Protein AF-A0A535XEZ1-F1 (afdb_monomer)

Radius of gyration: 14.51 Å; Cα contacts (8 Å, |Δi|>4): 220; chains: 1; bounding box: 34×30×35 Å

Sequence (123 aa):
MPRLNGAIRALEQDQPAFVTFSPTEIGNAQAVGDAGYEAIVFEMEHNPYDIRALRDCLQYLLNRRQIVQQASLAPAVTPFVRIPPNGGELNQWIAKQVLDSGVYGVVWPHVSTVEDARNAVAA

Mean predicted aligned error: 2.68 Å

Nearest PDB structures (foldseek):
  2vws-assembly1_A  TM=8.512E-01  e=3.214E-05  Escherichia coli K-12
  2v5j-assembl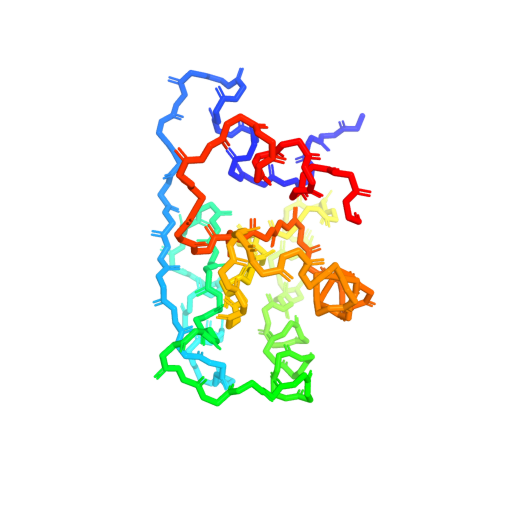y1_B  TM=8.791E-01  e=1.451E-04  Escherichia coli C
  4b5w-assembly1_C  TM=8.688E-01  e=2.014E-04  Escherichia coli ATCC 8739
  1dxe-assembly1_B  TM=8.250E-01  e=1.117E-04  Escherichia coli
  7v8t-assembly1_E  TM=8.322E-01  e=1.273E-04  Pseudomonas aeruginosa

Structure (mmCIF, N/CA/C/O backbone):
data_AF-A0A535XEZ1-F1
#
_entry.id   AF-A0A535XEZ1-F1
#
loop_
_atom_site.group_PDB
_atom_site.id
_atom_site.type_symbol
_atom_site.label_atom_id
_atom_site.label_alt_id
_atom_site.label_comp_id
_atom_site.label_asym_id
_atom_site.label_entity_id
_atom_site.label_seq_id
_atom_site.pdbx_PDB_ins_code
_atom_site.Cartn_x
_atom_site.Cartn_y
_atom_site.Cartn_z
_atom_site.occupancy
_atom_site.B_iso_or_equiv
_atom_site.auth_seq_id
_atom_site.auth_comp_id
_atom_site.auth_asym_id
_atom_site.auth_atom_id
_atom_site.pdbx_PDB_model_num
ATOM 1 N N . MET A 1 1 ? -13.501 16.927 8.757 1.00 60.28 1 MET A N 1
ATOM 2 C CA . MET A 1 1 ? -13.553 15.455 8.913 1.00 60.28 1 MET A CA 1
ATOM 3 C C . MET A 1 1 ? -12.166 14.978 9.320 1.00 60.28 1 MET A C 1
ATOM 5 O O . MET A 1 1 ? -11.211 15.570 8.826 1.00 60.28 1 MET A O 1
ATOM 9 N N . PRO A 1 2 ? -12.027 13.994 10.223 1.00 78.00 2 PRO A N 1
ATOM 10 C CA . PRO A 1 2 ? -10.717 13.455 10.590 1.00 78.00 2 PRO A CA 1
ATOM 11 C C . PRO A 1 2 ? -10.003 12.853 9.367 1.00 78.00 2 PRO A C 1
ATOM 13 O O . PRO A 1 2 ? -10.655 12.324 8.464 1.00 78.00 2 PRO A O 1
ATOM 16 N N . ARG A 1 3 ? -8.666 12.950 9.331 1.00 92.69 3 ARG A N 1
ATOM 17 C CA . ARG A 1 3 ? -7.823 12.329 8.297 1.00 92.69 3 ARG A CA 1
ATOM 18 C C . ARG A 1 3 ? -8.054 10.813 8.306 1.00 92.69 3 ARG A C 1
ATOM 20 O O . ARG A 1 3 ? -7.876 10.178 9.342 1.00 92.69 3 ARG A O 1
ATOM 27 N N . LEU A 1 4 ? -8.467 10.254 7.163 1.00 95.12 4 LEU A N 1
ATOM 28 C CA . LEU A 1 4 ? -8.810 8.829 7.045 1.00 95.12 4 LEU A CA 1
ATOM 29 C C . LEU A 1 4 ? -7.574 7.926 6.972 1.00 95.12 4 LEU A C 1
ATOM 31 O O . LEU A 1 4 ? -7.580 6.842 7.534 1.00 95.12 4 LEU A O 1
ATOM 35 N N . ASN A 1 5 ? -6.517 8.373 6.292 1.00 97.06 5 ASN A N 1
ATOM 36 C CA . ASN A 1 5 ? -5.256 7.642 6.235 1.00 97.06 5 ASN A CA 1
ATOM 37 C C . ASN A 1 5 ? -4.499 7.844 7.560 1.00 97.06 5 ASN A C 1
ATOM 39 O O . ASN A 1 5 ? -3.996 8.937 7.829 1.00 97.06 5 ASN A O 1
ATOM 43 N N . GLY A 1 6 ? -4.447 6.800 8.386 1.00 95.88 6 GLY A N 1
ATOM 44 C CA . GLY A 1 6 ? -3.817 6.801 9.705 1.00 95.88 6 GLY A CA 1
ATOM 45 C C . GLY A 1 6 ? -2.314 7.077 9.665 1.00 95.88 6 GLY A C 1
ATOM 46 O O . GLY A 1 6 ? -1.823 7.794 10.534 1.00 95.88 6 GLY A O 1
ATOM 47 N N . ALA A 1 7 ? -1.608 6.607 8.630 1.00 97.19 7 ALA A N 1
ATOM 48 C CA . ALA A 1 7 ? -0.186 6.901 8.454 1.00 97.19 7 ALA A CA 1
ATOM 49 C C . ALA A 1 7 ? 0.040 8.387 8.145 1.00 97.19 7 ALA A C 1
ATOM 51 O O . ALA A 1 7 ? 0.858 9.029 8.795 1.00 97.19 7 ALA A O 1
ATOM 52 N N . ILE A 1 8 ? -0.742 8.972 7.227 1.00 97.38 8 ILE A N 1
ATOM 53 C CA . ILE A 1 8 ? -0.679 10.419 6.953 1.00 97.38 8 ILE A CA 1
ATOM 54 C C . ILE A 1 8 ? -1.037 11.218 8.210 1.00 97.38 8 ILE A C 1
ATOM 56 O O . ILE A 1 8 ? -0.360 12.190 8.516 1.00 97.38 8 ILE A O 1
ATOM 60 N N . ARG A 1 9 ? -2.059 10.795 8.967 1.00 96.50 9 ARG A N 1
ATOM 61 C CA . ARG A 1 9 ? -2.447 11.455 10.221 1.00 96.50 9 ARG A CA 1
ATOM 62 C C . ARG A 1 9 ? -1.289 11.510 11.222 1.00 96.50 9 ARG A C 1
ATOM 64 O O . ARG A 1 9 ? -1.100 12.556 11.828 1.00 96.50 9 ARG A O 1
ATOM 71 N N . ALA A 1 10 ? -0.551 10.412 11.399 1.00 96.75 10 ALA A N 1
ATOM 72 C CA . ALA A 1 10 ? 0.612 10.384 12.286 1.00 96.75 10 ALA A CA 1
ATOM 73 C C . ALA A 1 10 ? 1.711 11.342 11.798 1.00 96.75 10 ALA A C 1
ATOM 75 O O . ALA A 1 10 ? 2.188 12.170 12.571 1.00 96.75 10 ALA A O 1
ATOM 76 N N . LEU A 1 11 ? 2.033 11.306 10.499 1.00 96.75 11 LEU A N 1
ATOM 77 C CA . LEU A 1 11 ? 3.043 12.185 9.901 1.00 96.75 11 LEU A CA 1
ATOM 78 C C . LEU A 1 11 ? 2.674 13.675 10.003 1.00 96.75 11 LEU A C 1
ATOM 80 O O . LEU A 1 11 ? 3.529 14.493 10.318 1.00 96.75 11 LEU A O 1
ATOM 84 N N . GLU A 1 12 ? 1.405 14.039 9.794 1.00 96.94 12 GLU A N 1
ATOM 85 C CA . GLU A 1 12 ? 0.905 15.419 9.951 1.00 96.94 12 GLU A CA 1
ATOM 86 C C . GLU A 1 12 ? 0.956 15.927 11.402 1.00 96.94 12 GLU A C 1
ATOM 88 O O . GLU A 1 12 ? 0.817 17.126 11.638 1.00 96.94 12 GLU A O 1
ATOM 93 N N . GLN A 1 13 ? 1.122 15.027 12.373 1.00 96.88 13 GLN A N 1
ATOM 94 C CA . GLN A 1 13 ? 1.250 15.329 13.801 1.00 96.88 13 GLN A CA 1
ATOM 95 C C . GLN A 1 13 ? 2.708 15.239 14.284 1.00 96.88 13 GLN A C 1
ATOM 97 O O . GLN A 1 13 ? 2.949 15.167 15.493 1.00 96.88 13 GLN A O 1
AT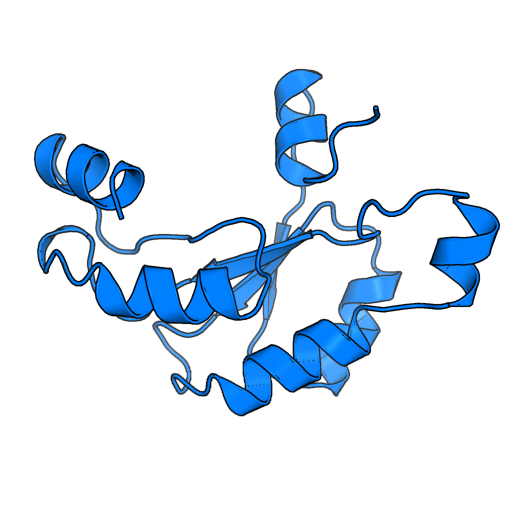OM 102 N N . ASP A 1 14 ? 3.668 15.192 13.353 1.00 97.62 14 ASP A N 1
ATOM 103 C CA . ASP A 1 14 ? 5.094 14.984 13.624 1.00 97.62 14 ASP A CA 1
ATOM 104 C C . ASP A 1 14 ? 5.365 13.719 14.469 1.00 97.62 14 ASP A C 1
ATOM 106 O O . ASP A 1 14 ? 6.319 13.658 15.247 1.00 97.62 14 ASP A O 1
ATOM 110 N N . GLN A 1 15 ? 4.507 12.698 14.340 1.00 97.69 15 GLN A N 1
ATOM 111 C CA . GLN A 1 15 ? 4.660 11.399 14.995 1.00 97.69 15 GLN A CA 1
ATOM 112 C C . GLN A 1 15 ? 5.171 10.343 14.007 1.00 97.69 15 GLN A C 1
ATOM 114 O O . GLN A 1 15 ? 4.845 10.392 12.815 1.00 97.69 15 GLN A O 1
ATOM 119 N N . PRO A 1 16 ? 5.940 9.345 14.477 1.00 97.50 16 PRO A N 1
ATOM 120 C CA . PRO A 1 16 ? 6.265 8.192 13.651 1.00 97.50 16 PRO A CA 1
ATOM 121 C C . PRO A 1 16 ? 4.988 7.426 13.277 1.00 97.50 16 PRO A C 1
ATOM 123 O O . PRO A 1 16 ? 4.119 7.210 14.118 1.00 97.50 16 PRO A O 1
ATOM 126 N N . ALA A 1 17 ? 4.898 6.984 12.022 1.00 97.31 17 ALA A N 1
ATOM 127 C CA . ALA A 1 17 ? 3.898 6.015 11.587 1.00 97.31 17 ALA A CA 1
ATOM 128 C C . ALA A 1 17 ? 4.506 4.607 11.651 1.00 97.31 17 ALA A C 1
ATOM 130 O O . ALA A 1 17 ? 5.487 4.323 10.956 1.00 97.31 17 ALA A O 1
ATOM 131 N N . PHE A 1 18 ? 3.931 3.721 12.458 1.00 97.94 18 PHE A N 1
ATOM 132 C CA . PHE A 1 18 ? 4.336 2.325 12.531 1.00 97.94 18 PHE A CA 1
ATOM 133 C C . PHE A 1 18 ? 3.558 1.520 11.491 1.00 97.94 18 PHE A C 1
ATOM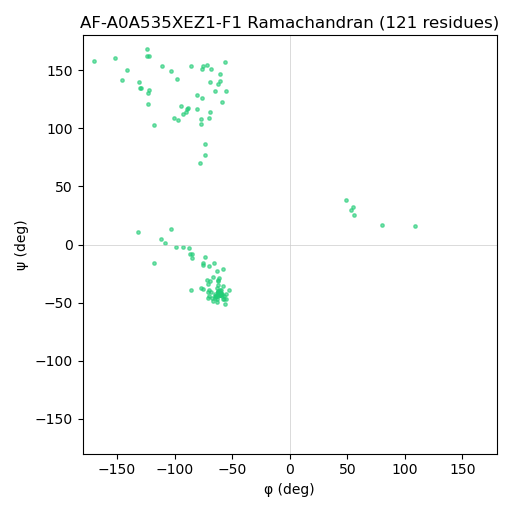 135 O O . PHE A 1 18 ? 2.331 1.421 11.521 1.00 97.94 18 PHE A O 1
ATOM 142 N N . VAL A 1 19 ? 4.295 0.942 10.544 1.00 98.06 19 VAL A N 1
ATOM 143 C CA . VAL A 1 19 ? 3.737 0.241 9.385 1.00 98.06 19 VAL A CA 1
ATOM 144 C C . VAL A 1 19 ? 4.371 -1.137 9.274 1.00 98.06 19 VAL A C 1
ATOM 146 O O . VAL A 1 19 ? 5.588 -1.270 9.393 1.00 98.06 19 VAL A O 1
ATOM 149 N N . THR A 1 20 ? 3.551 -2.159 9.033 1.00 98.00 20 THR A N 1
ATOM 150 C CA . THR A 1 20 ? 4.019 -3.541 8.849 1.00 98.00 20 THR A CA 1
ATOM 151 C C . THR A 1 20 ? 3.831 -4.021 7.412 1.00 98.00 20 THR A C 1
ATOM 153 O O . THR A 1 20 ? 2.935 -3.555 6.710 1.00 98.00 20 THR A O 1
ATOM 156 N N . PHE A 1 21 ? 4.661 -4.970 6.982 1.00 98.00 21 PHE A N 1
ATOM 157 C CA . PHE A 1 21 ? 4.518 -5.666 5.703 1.00 98.00 21 PHE A CA 1
ATOM 158 C C . PHE A 1 21 ? 3.829 -7.011 5.912 1.00 98.00 21 PHE A C 1
ATOM 160 O O . PHE A 1 21 ? 4.104 -7.715 6.883 1.00 98.00 21 PHE A O 1
ATOM 167 N N . SER A 1 22 ? 2.968 -7.389 4.972 1.00 97.94 22 SER A N 1
ATOM 168 C CA . SER A 1 22 ? 2.282 -8.677 4.989 1.00 97.94 22 SER A CA 1
ATOM 169 C C . SER A 1 22 ? 2.081 -9.201 3.571 1.00 97.94 22 SER A C 1
ATOM 171 O O . SER A 1 22 ? 1.691 -8.423 2.700 1.00 97.94 22 SER A O 1
ATOM 173 N N . PRO A 1 23 ? 2.224 -10.515 3.330 1.00 97.44 23 PRO A N 1
ATOM 174 C CA . PRO A 1 23 ? 1.629 -11.145 2.157 1.00 97.44 23 PRO A CA 1
ATOM 175 C C . PRO A 1 23 ? 0.110 -10.906 2.109 1.00 97.44 23 PRO A C 1
ATOM 177 O O . PRO A 1 23 ? -0.528 -10.669 3.145 1.00 97.44 23 PRO A O 1
ATOM 180 N N . THR A 1 24 ? -0.481 -10.996 0.919 1.00 97.50 24 THR A N 1
ATOM 181 C CA . THR A 1 24 ? -1.935 -10.922 0.696 1.00 97.50 24 THR A CA 1
ATOM 182 C C . THR A 1 24 ? -2.634 -12.207 1.151 1.00 97.50 24 THR A C 1
ATOM 184 O O . THR A 1 24 ? -3.016 -13.063 0.359 1.00 97.50 24 THR A O 1
ATOM 187 N N . GLU A 1 25 ? -2.803 -12.342 2.466 1.00 96.62 25 GLU A N 1
ATOM 188 C CA . GLU A 1 25 ? -3.491 -13.466 3.100 1.00 96.62 25 GLU A CA 1
ATOM 189 C C . GLU A 1 25 ? -4.532 -12.976 4.120 1.00 96.62 25 GLU A C 1
ATOM 191 O O . GLU A 1 25 ? -4.288 -12.041 4.888 1.00 96.62 25 GLU A O 1
ATOM 196 N N . ILE A 1 26 ? -5.697 -13.628 4.158 1.00 97.25 26 ILE A N 1
ATOM 197 C CA . ILE A 1 26 ? -6.808 -13.263 5.050 1.00 97.25 26 ILE A CA 1
ATOM 198 C C . ILE A 1 26 ? -6.405 -13.355 6.528 1.00 97.25 26 ILE A C 1
ATOM 200 O O . ILE A 1 26 ? -6.710 -12.443 7.295 1.00 97.25 26 ILE A O 1
ATOM 204 N N . GLY A 1 27 ? -5.699 -14.421 6.927 1.00 96.69 27 GLY A N 1
ATOM 205 C CA . GLY A 1 27 ? -5.280 -14.617 8.319 1.00 96.69 27 GLY A CA 1
ATOM 206 C C . GLY A 1 27 ? -4.389 -13.480 8.823 1.00 96.69 27 GLY A C 1
ATOM 207 O O . GLY A 1 27 ? -4.612 -12.949 9.912 1.00 96.69 27 GLY A O 1
ATOM 208 N N . ASN A 1 28 ? -3.449 -13.032 7.987 1.00 96.56 28 ASN A N 1
ATOM 209 C CA . ASN A 1 28 ? -2.578 -11.905 8.315 1.00 96.56 28 ASN A CA 1
ATOM 210 C C . ASN A 1 28 ? -3.353 -10.584 8.377 1.00 96.56 28 ASN A C 1
ATOM 212 O O . ASN A 1 28 ? -3.137 -9.800 9.298 1.00 96.56 28 ASN A O 1
ATOM 216 N N . ALA A 1 29 ? -4.294 -10.350 7.455 1.00 97.19 29 ALA A N 1
ATOM 217 C CA . ALA A 1 29 ? -5.144 -9.159 7.484 1.00 97.19 29 ALA A CA 1
ATOM 218 C C . ALA A 1 29 ? -5.946 -9.055 8.794 1.00 97.19 29 ALA A C 1
ATOM 220 O O . ALA A 1 29 ? -5.980 -7.992 9.413 1.00 97.19 29 ALA A O 1
ATOM 221 N N . GLN A 1 30 ? -6.529 -10.164 9.259 1.00 96.00 30 GLN A N 1
ATOM 222 C CA . GLN A 1 30 ? -7.243 -10.205 10.538 1.00 96.00 30 GLN A CA 1
ATOM 223 C C . GLN A 1 30 ? -6.309 -9.956 11.728 1.00 96.00 30 GLN A C 1
ATOM 225 O O . GLN A 1 30 ? -6.634 -9.151 12.597 1.00 96.00 30 GLN A O 1
ATOM 230 N N . ALA A 1 31 ? -5.144 -10.611 11.754 1.00 95.19 31 ALA A N 1
ATOM 231 C CA . ALA A 1 31 ? -4.179 -10.455 12.840 1.00 95.19 31 ALA A CA 1
ATOM 232 C C . ALA A 1 31 ? -3.649 -9.016 12.939 1.00 95.19 31 ALA A C 1
ATOM 234 O O . ALA A 1 31 ? -3.588 -8.444 14.027 1.00 95.19 31 ALA A O 1
ATOM 235 N N . VAL A 1 32 ? -3.301 -8.409 11.802 1.00 96.25 32 VAL A N 1
ATOM 236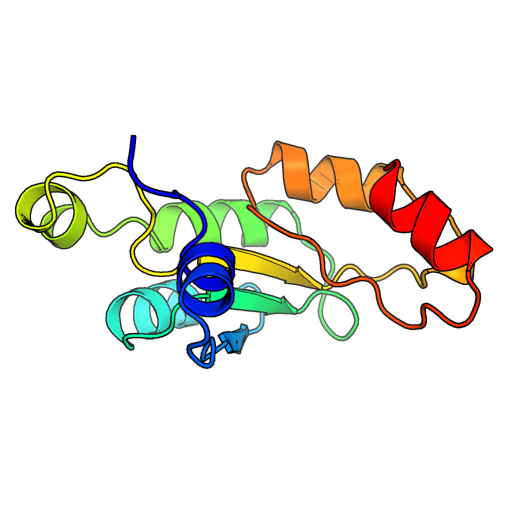 C CA . VAL A 1 32 ? -2.776 -7.041 11.750 1.00 96.25 32 VAL A CA 1
ATOM 237 C C . VAL A 1 32 ? -3.860 -6.008 12.061 1.00 96.25 32 VAL A C 1
ATOM 239 O O . VAL A 1 32 ? -3.557 -5.014 12.717 1.00 96.25 32 VAL A O 1
ATOM 242 N N . GLY A 1 33 ? -5.116 -6.251 11.667 1.00 94.44 33 GLY A N 1
ATOM 243 C CA . GLY A 1 33 ? -6.248 -5.356 11.942 1.00 94.44 33 GLY A CA 1
ATOM 244 C C . GLY A 1 33 ? -6.493 -5.064 13.432 1.00 94.44 33 GLY A C 1
ATOM 245 O O . GLY A 1 33 ? -7.084 -4.037 13.765 1.00 94.44 33 GLY A O 1
ATOM 246 N N . ASP A 1 34 ? -5.995 -5.920 14.330 1.00 89.69 34 ASP A N 1
ATOM 247 C CA . ASP A 1 34 ? -6.068 -5.746 15.787 1.00 89.69 34 ASP A CA 1
ATOM 248 C C . ASP A 1 34 ? -4.698 -5.402 16.433 1.00 89.69 34 ASP A C 1
ATOM 250 O O . ASP A 1 34 ? -4.618 -5.229 17.649 1.00 89.69 34 ASP A O 1
ATOM 254 N N . ALA A 1 35 ? -3.619 -5.268 15.649 1.00 91.94 35 ALA A N 1
ATOM 255 C CA . ALA A 1 35 ? -2.240 -5.150 16.150 1.00 91.94 35 ALA A CA 1
ATOM 256 C C . ALA A 1 35 ? -1.774 -3.713 16.477 1.00 91.94 35 ALA A C 1
ATOM 258 O O . ALA A 1 35 ? -0.664 -3.529 16.972 1.00 91.94 35 ALA A O 1
ATOM 259 N N . GLY A 1 36 ? -2.607 -2.696 16.226 1.00 92.00 36 GLY A N 1
ATOM 260 C CA . GLY A 1 36 ? -2.336 -1.305 16.618 1.00 92.00 36 GLY A CA 1
ATOM 261 C C . GLY A 1 36 ? -1.385 -0.519 15.706 1.00 92.00 36 GLY A C 1
ATOM 262 O O . GLY A 1 36 ? -0.889 0.520 16.125 1.00 92.00 36 GLY A O 1
ATOM 263 N N . TYR A 1 37 ? -1.133 -0.986 14.480 1.00 97.12 37 TYR A N 1
ATOM 264 C CA . TYR A 1 37 ? -0.371 -0.241 13.469 1.00 97.12 37 TYR A CA 1
ATOM 265 C C . TYR A 1 37 ? -1.200 0.877 12.822 1.00 97.12 37 TYR A C 1
ATOM 267 O O . TYR A 1 37 ? -2.404 0.725 12.618 1.00 97.12 37 TYR A O 1
ATOM 275 N N . GLU A 1 38 ? -0.559 1.960 12.378 1.00 97.38 38 GLU A N 1
ATOM 276 C CA . GLU A 1 38 ? -1.225 2.985 11.563 1.00 97.38 38 GLU A CA 1
ATOM 277 C C . GLU A 1 38 ? -1.571 2.479 10.156 1.00 97.38 38 GLU A C 1
ATOM 279 O O . GLU A 1 38 ? -2.561 2.922 9.552 1.00 97.38 38 GLU A O 1
ATOM 284 N N . ALA A 1 39 ? -0.751 1.570 9.618 1.00 98.12 39 ALA A N 1
ATOM 285 C CA . ALA A 1 39 ? -0.933 1.004 8.290 1.00 98.12 39 ALA A CA 1
ATOM 286 C C . ALA A 1 39 ? -0.359 -0.412 8.130 1.00 98.12 39 ALA A C 1
ATOM 288 O O . ALA A 1 39 ? 0.523 -0.855 8.865 1.00 98.12 39 ALA A O 1
ATOM 289 N N . ILE A 1 40 ? -0.851 -1.093 7.099 1.00 98.50 40 ILE A N 1
ATOM 290 C CA . ILE A 1 40 ? -0.353 -2.369 6.587 1.00 98.50 40 ILE A CA 1
ATOM 291 C C . ILE A 1 40 ? 0.009 -2.189 5.116 1.00 98.50 40 ILE A C 1
ATOM 293 O O . ILE A 1 40 ? -0.779 -1.638 4.351 1.00 98.50 40 ILE A O 1
ATOM 297 N N . VAL A 1 41 ? 1.183 -2.665 4.711 1.00 98.75 41 VAL A N 1
ATOM 298 C CA . VAL A 1 41 ? 1.587 -2.764 3.308 1.00 98.75 41 VAL A CA 1
ATOM 299 C C . VAL A 1 41 ? 1.403 -4.207 2.869 1.00 98.75 41 VAL A C 1
ATOM 301 O O . VAL A 1 41 ? 2.161 -5.091 3.275 1.00 98.75 41 VAL A O 1
ATOM 304 N N . PHE A 1 42 ? 0.404 -4.442 2.024 1.00 98.62 42 PHE A N 1
ATOM 305 C CA . PHE A 1 42 ? 0.300 -5.703 1.310 1.00 98.62 42 PHE A CA 1
ATOM 306 C C . PHE A 1 42 ? 1.430 -5.781 0.287 1.00 98.62 42 PHE A C 1
ATOM 308 O O . PHE A 1 42 ? 1.534 -4.965 -0.630 1.00 98.62 42 PHE A O 1
ATOM 315 N N . GLU A 1 43 ? 2.323 -6.730 0.513 1.00 98.06 43 GLU A N 1
ATOM 316 C CA . GLU A 1 43 ? 3.519 -6.951 -0.276 1.00 98.06 43 GLU A CA 1
ATOM 317 C C . GLU A 1 43 ? 3.128 -7.739 -1.531 1.00 98.06 43 GLU A C 1
ATOM 319 O O . GLU A 1 43 ? 2.636 -8.860 -1.418 1.00 98.06 43 GLU A O 1
ATOM 324 N N . MET A 1 44 ? 3.301 -7.143 -2.712 1.00 98.31 44 MET A N 1
ATOM 325 C CA . MET A 1 44 ? 3.021 -7.790 -3.999 1.00 98.31 44 MET A CA 1
ATOM 326 C C . MET A 1 44 ? 4.182 -7.619 -4.997 1.00 98.31 44 MET A C 1
ATOM 328 O O . MET A 1 44 ? 4.012 -7.923 -6.172 1.00 98.31 44 MET A O 1
ATOM 332 N N . GLU A 1 45 ? 5.352 -7.132 -4.563 1.00 97.88 45 GLU A N 1
ATOM 333 C CA . GLU A 1 45 ? 6.570 -7.068 -5.387 1.00 97.88 45 GLU A CA 1
ATOM 334 C C . GLU A 1 45 ? 7.353 -8.382 -5.331 1.00 97.88 45 GLU A C 1
ATOM 336 O O . GLU A 1 45 ? 7.871 -8.852 -6.344 1.00 97.88 45 GLU A O 1
ATOM 341 N N . HIS A 1 46 ? 7.423 -9.003 -4.156 1.00 97.06 46 HIS A N 1
ATOM 342 C CA . HIS A 1 46 ? 8.111 -10.279 -3.941 1.00 97.06 46 HIS A CA 1
ATOM 343 C C . HIS A 1 46 ? 7.153 -11.435 -3.629 1.00 97.06 46 HIS A C 1
ATOM 345 O O . HIS A 1 46 ? 7.593 -12.555 -3.374 1.00 97.06 46 HIS A O 1
ATOM 351 N N . ASN A 1 47 ? 5.849 -11.180 -3.684 1.00 96.62 47 ASN A N 1
ATOM 352 C CA . ASN A 1 47 ? 4.773 -12.156 -3.566 1.00 96.62 47 ASN A CA 1
ATOM 353 C C . ASN A 1 47 ? 3.857 -12.083 -4.801 1.00 96.62 47 ASN A C 1
ATOM 355 O O . ASN A 1 47 ? 3.962 -11.146 -5.596 1.00 96.62 47 ASN A O 1
ATOM 359 N N . PRO A 1 48 ? 2.948 -13.057 -4.997 1.00 96.75 48 PRO A N 1
ATOM 360 C CA . PRO A 1 48 ? 2.032 -13.039 -6.129 1.00 96.75 48 PRO A CA 1
ATOM 361 C C . PRO A 1 48 ? 1.211 -11.749 -6.217 1.00 96.75 48 PRO A C 1
ATOM 363 O O . PRO A 1 48 ? 0.558 -11.332 -5.258 1.00 96.75 48 PRO A O 1
ATOM 366 N N . TYR A 1 49 ? 1.169 -11.168 -7.415 1.00 97.81 49 TYR A N 1
ATOM 367 C CA . TYR A 1 49 ? 0.236 -10.095 -7.721 1.00 97.81 49 TYR A CA 1
ATOM 368 C C . TYR A 1 49 ? -1.186 -10.654 -7.883 1.00 97.81 49 TYR A C 1
ATOM 370 O O . TYR A 1 49 ? -1.614 -10.994 -8.986 1.00 97.81 49 TYR A O 1
ATOM 378 N N . ASP A 1 50 ? -1.918 -10.782 -6.775 1.00 97.56 50 ASP A N 1
ATOM 379 C CA . ASP A 1 50 ? -3.315 -11.229 -6.763 1.00 97.56 50 ASP A CA 1
ATOM 380 C C . ASP A 1 50 ? -4.261 -10.152 -6.203 1.00 97.56 50 ASP A C 1
ATOM 382 O O . ASP A 1 50 ? -4.389 -9.947 -4.994 1.00 97.56 50 ASP A O 1
ATOM 386 N N . ILE A 1 51 ? -4.968 -9.475 -7.112 1.00 97.56 51 ILE A N 1
ATOM 387 C CA . ILE A 1 51 ? -5.969 -8.451 -6.782 1.00 97.56 51 ILE A CA 1
ATOM 388 C C . ILE A 1 51 ? -7.195 -9.034 -6.069 1.00 97.56 51 ILE A C 1
ATOM 390 O O . ILE A 1 51 ? -7.836 -8.336 -5.283 1.00 97.56 51 ILE A O 1
ATOM 394 N N . ARG A 1 52 ? -7.545 -10.304 -6.302 1.00 97.62 52 ARG A N 1
ATOM 395 C CA . ARG A 1 52 ? -8.674 -10.930 -5.597 1.00 97.62 52 ARG A CA 1
ATOM 396 C C . ARG A 1 52 ? -8.302 -11.163 -4.139 1.00 97.62 52 ARG A C 1
ATOM 398 O O . ARG A 1 52 ? -9.056 -10.744 -3.269 1.00 97.62 52 ARG A O 1
ATOM 405 N N . ALA A 1 53 ? -7.109 -11.707 -3.894 1.00 98.12 53 ALA A N 1
ATOM 406 C CA . ALA A 1 53 ? -6.588 -11.878 -2.541 1.00 98.12 53 ALA A CA 1
ATOM 407 C C . ALA A 1 53 ? -6.477 -10.533 -1.804 1.00 98.12 53 ALA A C 1
ATOM 409 O O . ALA A 1 53 ? -6.903 -10.429 -0.657 1.00 98.12 53 ALA A O 1
ATOM 410 N N . LEU A 1 54 ? -6.000 -9.477 -2.479 1.00 98.62 54 LEU A N 1
ATOM 411 C CA . LEU A 1 54 ? -6.001 -8.119 -1.925 1.00 98.62 54 LEU A CA 1
ATOM 412 C C . LEU A 1 54 ? -7.413 -7.684 -1.504 1.00 98.62 54 LEU A C 1
ATOM 414 O O . LEU A 1 54 ? -7.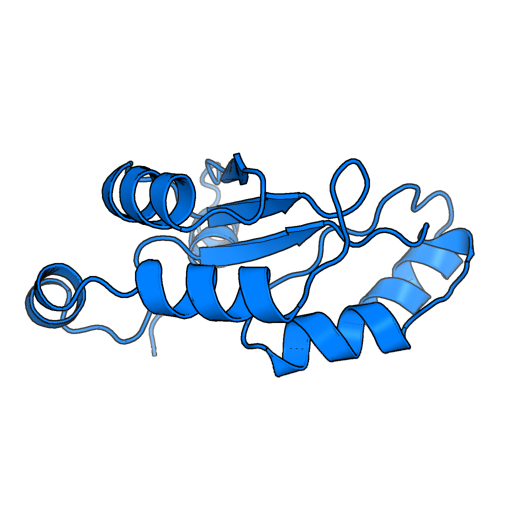603 -7.252 -0.370 1.00 98.62 54 LEU A O 1
ATOM 418 N N . ARG A 1 55 ? -8.411 -7.809 -2.387 1.00 98.31 55 ARG A N 1
ATOM 419 C CA . ARG A 1 55 ? -9.800 -7.425 -2.083 1.00 98.31 55 ARG A CA 1
ATOM 420 C C . ARG A 1 55 ? -10.381 -8.212 -0.909 1.00 98.31 55 ARG A C 1
ATOM 422 O O . ARG A 1 55 ? -11.071 -7.617 -0.080 1.00 98.31 55 ARG A O 1
ATOM 429 N N . ASP A 1 56 ? -10.072 -9.501 -0.807 1.00 98.25 56 ASP A N 1
ATOM 430 C CA . ASP A 1 56 ? -10.457 -10.311 0.347 1.00 98.25 56 ASP A CA 1
ATOM 431 C C . ASP A 1 56 ? -9.788 -9.773 1.621 1.00 98.25 56 ASP A C 1
ATOM 433 O O . ASP A 1 56 ? -10.474 -9.478 2.599 1.00 98.25 56 ASP A O 1
ATOM 437 N N . CYS A 1 57 ? -8.476 -9.527 1.608 1.00 98.38 57 CYS A N 1
ATOM 438 C CA . CYS A 1 57 ? -7.770 -8.928 2.743 1.00 98.38 57 CYS A CA 1
ATOM 439 C C . CYS A 1 57 ? -8.373 -7.582 3.178 1.00 98.38 57 CYS A C 1
ATOM 441 O O . CYS A 1 57 ? -8.558 -7.362 4.375 1.00 98.38 57 CYS A O 1
ATOM 443 N N . LEU A 1 58 ? -8.736 -6.703 2.236 1.00 98.06 58 LEU A N 1
ATOM 444 C CA . LEU A 1 58 ? -9.406 -5.431 2.542 1.00 98.06 58 LEU A CA 1
ATOM 445 C C . LEU A 1 58 ? -10.755 -5.652 3.238 1.00 98.06 58 LEU A C 1
ATOM 447 O O . LEU A 1 58 ? -11.069 -4.963 4.209 1.00 98.06 58 LEU A O 1
ATOM 451 N N . GLN A 1 59 ? -11.532 -6.642 2.793 1.00 96.88 59 GLN A N 1
ATOM 452 C CA . GLN A 1 59 ? -12.786 -7.015 3.445 1.00 96.88 59 GLN A CA 1
ATOM 453 C C . GLN A 1 59 ? -12.560 -7.533 4.873 1.00 96.88 59 GLN A C 1
ATOM 455 O O . GLN A 1 59 ? -13.369 -7.250 5.762 1.00 96.88 59 GLN A O 1
ATOM 460 N N . TYR A 1 60 ? -11.478 -8.273 5.107 1.00 96.31 60 TYR A N 1
ATOM 461 C CA . TYR A 1 60 ? -11.160 -8.855 6.412 1.00 96.31 60 TYR A CA 1
ATOM 462 C C . TYR A 1 60 ? -10.413 -7.914 7.369 1.00 96.31 60 TYR A C 1
ATOM 464 O O . TYR A 1 60 ? -10.392 -8.189 8.567 1.00 96.31 60 TYR A O 1
ATOM 472 N N . LEU A 1 61 ? -9.905 -6.771 6.892 1.00 95.88 61 LEU A N 1
ATOM 473 C CA . LEU A 1 61 ? -9.470 -5.658 7.750 1.00 95.88 61 LEU A CA 1
ATOM 474 C C . LEU A 1 61 ? -10.648 -4.944 8.438 1.00 95.88 61 LEU A C 1
ATOM 476 O O . LEU A 1 61 ? -10.456 -4.235 9.426 1.00 95.88 61 LEU A O 1
ATOM 480 N N . LEU A 1 62 ? -11.880 -5.107 7.942 1.00 94.12 62 LEU A N 1
ATOM 481 C CA . LEU A 1 62 ? -13.055 -4.459 8.522 1.00 94.12 62 LEU A CA 1
ATOM 482 C C . LEU A 1 62 ? -13.516 -5.163 9.804 1.00 94.12 62 LEU A C 1
ATOM 484 O O . LEU A 1 62 ? -14.226 -6.171 9.775 1.00 94.12 62 LEU A O 1
ATOM 488 N N . ASN A 1 63 ? -13.210 -4.557 10.950 1.00 93.25 63 ASN A N 1
ATOM 489 C CA . ASN A 1 63 ? -13.714 -4.992 12.248 1.00 93.25 63 ASN A CA 1
ATOM 490 C C . ASN A 1 63 ? -14.947 -4.168 12.668 1.00 93.25 63 ASN A C 1
ATOM 492 O O . ASN A 1 63 ? -14.850 -3.013 13.083 1.00 93.25 63 ASN A O 1
ATOM 496 N N . ARG A 1 64 ? -16.138 -4.782 12.613 1.00 93.19 64 ARG A N 1
ATOM 497 C CA . ARG A 1 64 ? -17.419 -4.115 12.935 1.00 93.19 64 ARG A CA 1
ATOM 498 C C . ARG A 1 64 ? -17.462 -3.540 14.351 1.00 93.19 64 ARG A C 1
ATOM 500 O O . ARG A 1 64 ? -18.067 -2.492 14.559 1.00 93.19 64 ARG A O 1
ATOM 507 N N . ARG A 1 65 ? -16.833 -4.214 15.321 1.00 94.19 65 ARG A N 1
ATOM 508 C CA . ARG A 1 65 ? -16.776 -3.734 16.707 1.00 94.19 65 ARG A CA 1
ATOM 509 C C . ARG A 1 65 ? -15.951 -2.454 16.786 1.00 94.19 65 ARG A C 1
ATOM 511 O O . ARG A 1 65 ? -16.432 -1.482 17.360 1.00 94.19 65 ARG A O 1
ATOM 518 N N . GLN A 1 66 ? -14.763 -2.448 16.178 1.00 93.19 66 GLN A N 1
ATOM 519 C CA . GLN A 1 66 ? -13.901 -1.266 16.142 1.00 93.19 66 GLN A CA 1
ATOM 520 C C . GLN A 1 66 ? -14.597 -0.091 15.442 1.00 93.19 66 GLN A C 1
ATOM 522 O O . GLN A 1 66 ? -14.596 1.003 15.990 1.00 93.19 66 GLN A O 1
ATOM 527 N N . ILE A 1 67 ? -15.270 -0.319 14.306 1.00 92.88 67 ILE A N 1
ATOM 528 C CA . ILE A 1 67 ? -16.004 0.734 13.574 1.00 92.88 67 ILE A CA 1
ATOM 529 C C . ILE A 1 67 ? -17.068 1.393 14.466 1.00 92.88 67 ILE A C 1
ATOM 531 O O . ILE A 1 67 ? -17.147 2.619 14.543 1.00 92.88 67 ILE A O 1
ATOM 535 N N . VAL A 1 68 ? -17.871 0.590 15.176 1.00 95.31 68 VAL A N 1
ATOM 536 C CA . VAL A 1 68 ? -18.900 1.110 16.093 1.00 95.31 68 VAL A CA 1
ATOM 537 C C . VAL A 1 68 ? -18.269 1.858 17.270 1.00 95.31 68 VAL A C 1
ATOM 539 O O . VAL A 1 68 ? -18.734 2.938 17.620 1.00 95.31 68 VAL A O 1
ATOM 542 N N . GLN A 1 69 ? -17.208 1.313 17.871 1.00 94.44 69 GLN A N 1
ATOM 543 C CA . GLN A 1 69 ? -16.548 1.909 19.039 1.00 94.44 69 GLN A CA 1
ATOM 544 C C . GLN A 1 69 ? -15.794 3.203 18.710 1.00 94.44 69 GLN A C 1
ATOM 546 O O . GLN A 1 69 ? -15.823 4.140 19.502 1.00 94.44 69 GLN A O 1
ATOM 551 N N . GLN A 1 70 ? -15.133 3.264 17.555 1.00 91.12 70 GLN A N 1
ATOM 552 C CA . GLN A 1 70 ? -14.393 4.443 17.102 1.00 91.12 70 GLN A CA 1
ATOM 553 C C . GLN A 1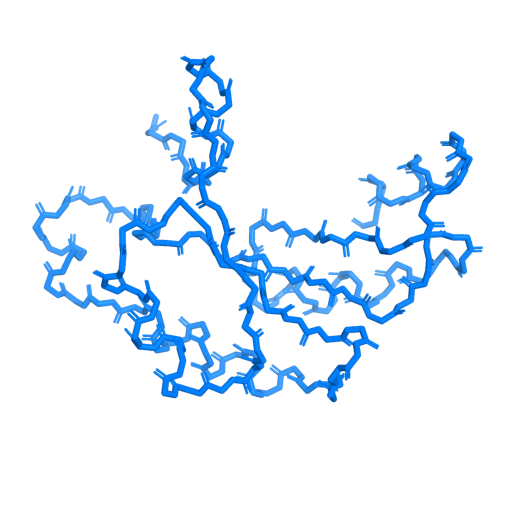 70 ? -15.319 5.553 16.593 1.00 91.12 70 GLN A C 1
ATOM 555 O O . GLN A 1 70 ? -14.871 6.692 16.466 1.00 91.12 70 GLN A O 1
ATOM 560 N N . ALA A 1 71 ? -16.581 5.229 16.275 1.00 93.31 71 ALA A N 1
ATOM 561 C CA . ALA A 1 71 ? -17.549 6.149 15.675 1.00 93.31 71 ALA A CA 1
ATOM 562 C C . ALA A 1 71 ? -16.965 6.910 14.464 1.00 93.31 71 ALA A C 1
ATOM 564 O O . ALA A 1 71 ? -17.213 8.100 14.262 1.00 93.31 71 ALA A O 1
ATOM 565 N N . SER A 1 72 ? -16.152 6.214 13.668 1.00 91.12 72 SER A N 1
ATOM 566 C CA . SER A 1 72 ? -15.388 6.769 12.555 1.00 91.12 72 SER A CA 1
ATOM 567 C C . SER A 1 72 ? -15.380 5.794 11.384 1.00 91.12 72 SER A C 1
ATOM 569 O O . SER A 1 72 ? -15.428 4.580 11.567 1.00 91.12 72 SER A O 1
ATOM 571 N N . LEU A 1 73 ? -15.303 6.343 10.171 1.00 89.94 73 LEU A N 1
ATOM 572 C CA . LEU A 1 73 ? -15.107 5.576 8.938 1.00 89.94 73 LEU A CA 1
ATOM 573 C C . LEU A 1 73 ? -13.626 5.444 8.559 1.00 89.94 73 LEU A C 1
ATOM 575 O O . LEU A 1 73 ? -13.310 4.833 7.542 1.00 89.94 73 LEU A O 1
ATOM 579 N N . ALA A 1 74 ? -12.719 6.045 9.334 1.00 93.31 74 ALA A N 1
ATOM 580 C CA . ALA A 1 74 ? -11.295 5.818 9.141 1.00 93.31 74 ALA A CA 1
ATOM 581 C C . ALA A 1 74 ? -10.980 4.342 9.440 1.00 93.31 74 ALA A C 1
ATOM 583 O O . ALA A 1 74 ? -11.425 3.842 10.476 1.00 93.31 74 ALA A O 1
ATOM 584 N N . PRO A 1 75 ? -10.230 3.643 8.573 1.00 93.75 75 PRO A N 1
ATOM 585 C CA . PRO A 1 75 ? -9.771 2.302 8.888 1.00 93.75 75 PRO A CA 1
ATOM 586 C C . PRO A 1 75 ? -8.894 2.337 10.145 1.00 93.75 75 PRO A C 1
ATOM 588 O O . PRO A 1 75 ? -8.085 3.249 10.320 1.00 93.75 75 PRO A O 1
ATOM 591 N N . ALA A 1 76 ? -9.045 1.335 11.013 1.00 93.75 76 ALA A N 1
ATOM 592 C CA . ALA A 1 76 ? -8.197 1.207 12.195 1.00 93.75 76 ALA A CA 1
ATOM 593 C C . ALA A 1 76 ? -6.726 1.002 11.805 1.00 93.75 76 ALA A C 1
ATOM 595 O O . ALA A 1 76 ? -5.849 1.624 12.395 1.00 93.75 76 ALA A O 1
ATOM 596 N N . VAL A 1 77 ? -6.491 0.201 10.760 1.00 96.75 77 VAL A N 1
ATOM 597 C CA . VAL A 1 77 ? -5.194 0.022 10.105 1.00 96.75 77 VAL A CA 1
ATOM 598 C C . VAL A 1 77 ? -5.348 0.365 8.629 1.00 96.75 77 VAL A C 1
ATOM 600 O O . VAL A 1 77 ? -6.153 -0.238 7.919 1.00 96.75 77 VAL A O 1
ATOM 603 N N . THR A 1 78 ? -4.590 1.349 8.157 1.00 97.81 78 THR A N 1
ATOM 604 C CA . THR A 1 78 ? -4.726 1.864 6.790 1.00 97.81 78 THR A CA 1
ATOM 605 C C . THR A 1 78 ? -4.102 0.905 5.770 1.00 97.81 78 THR A C 1
ATOM 607 O O . THR A 1 78 ? -2.919 0.593 5.897 1.00 97.81 78 THR A O 1
ATOM 610 N N . PRO A 1 79 ? -4.831 0.458 4.733 1.00 98.25 79 PRO A N 1
ATOM 611 C CA . PRO A 1 79 ? -4.272 -0.448 3.737 1.00 98.25 79 PRO A CA 1
ATOM 612 C C . PRO A 1 79 ? -3.435 0.298 2.693 1.00 98.25 79 PRO A C 1
ATOM 614 O O . PRO A 1 79 ? -3.899 1.250 2.064 1.00 98.25 79 PRO A O 1
ATOM 617 N N . PHE A 1 80 ? -2.214 -0.177 2.483 1.00 98.75 80 PHE A N 1
ATOM 618 C CA . PHE A 1 80 ? -1.290 0.203 1.419 1.00 98.75 80 PHE A CA 1
ATOM 619 C C . PHE A 1 80 ? -0.926 -1.049 0.612 1.00 98.75 80 PHE A C 1
ATOM 621 O O . PHE A 1 80 ? -1.083 -2.173 1.092 1.00 98.75 80 PHE A O 1
ATOM 628 N N . VAL A 1 81 ? -0.397 -0.867 -0.597 1.00 98.69 81 VAL A N 1
ATOM 629 C CA . VAL A 1 81 ? 0.155 -1.967 -1.407 1.00 98.69 81 VAL A CA 1
ATOM 630 C C . VAL A 1 81 ? 1.540 -1.599 -1.905 1.00 98.69 81 VAL A C 1
ATOM 632 O O . VAL A 1 81 ? 1.721 -0.503 -2.432 1.00 98.69 81 VAL A O 1
ATOM 635 N N . ARG A 1 82 ? 2.503 -2.517 -1.800 1.00 98.62 82 ARG A N 1
ATOM 636 C CA . ARG A 1 82 ? 3.736 -2.447 -2.588 1.00 98.62 82 ARG A CA 1
ATOM 637 C C . ARG A 1 82 ? 3.524 -3.198 -3.891 1.00 98.62 82 ARG A C 1
ATOM 639 O O . ARG A 1 82 ? 3.296 -4.403 -3.865 1.00 98.62 82 ARG A O 1
ATOM 646 N N . ILE A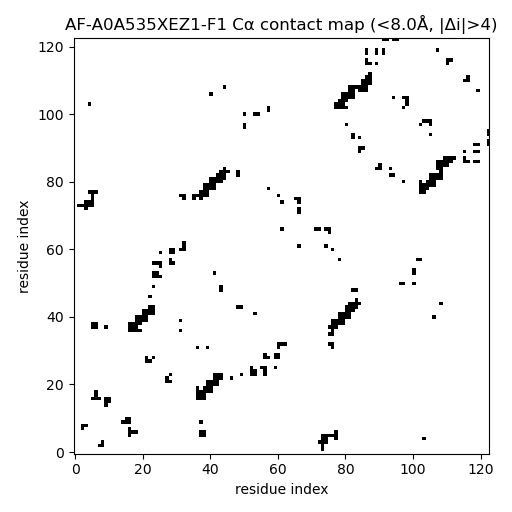 1 83 ? 3.538 -2.470 -5.002 1.00 98.25 83 ILE A N 1
ATOM 647 C CA . ILE A 1 83 ? 3.234 -3.027 -6.324 1.00 98.25 83 ILE A CA 1
ATOM 648 C C . ILE A 1 83 ? 4.483 -3.643 -6.973 1.00 98.25 83 ILE A C 1
ATOM 650 O O . ILE A 1 83 ? 5.582 -3.190 -6.671 1.00 98.25 83 ILE A O 1
ATOM 654 N N . PRO A 1 84 ? 4.331 -4.630 -7.876 1.00 97.69 84 PRO A N 1
ATOM 655 C CA . PRO A 1 84 ? 5.470 -5.244 -8.554 1.00 97.69 84 PRO A CA 1
ATOM 656 C C . PRO A 1 84 ? 6.308 -4.322 -9.445 1.00 97.69 84 PRO A C 1
ATOM 658 O O . PRO A 1 84 ? 7.525 -4.475 -9.433 1.00 97.69 84 PRO A O 1
ATOM 661 N N . PRO A 1 85 ? 5.721 -3.403 -10.236 1.00 96.75 85 PRO A N 1
ATOM 662 C CA . PRO A 1 85 ? 6.521 -2.608 -11.149 1.00 96.75 85 PRO A CA 1
ATOM 663 C C . PRO A 1 85 ? 7.415 -1.603 -10.444 1.00 96.75 85 PRO A C 1
ATOM 665 O O . PRO A 1 85 ? 6.980 -0.885 -9.541 1.00 96.75 85 PRO A O 1
ATOM 668 N N . ASN A 1 86 ? 8.624 -1.468 -10.965 1.00 95.50 86 ASN A N 1
ATOM 669 C CA . ASN A 1 86 ? 9.567 -0.447 -10.549 1.00 95.50 86 ASN A CA 1
ATOM 670 C C . ASN A 1 86 ? 9.084 0.944 -10.973 1.00 95.50 86 ASN A C 1
ATOM 672 O O . ASN A 1 86 ? 8.456 1.117 -12.021 1.00 95.50 86 ASN A O 1
ATOM 676 N N . GLY A 1 87 ? 9.467 1.966 -10.206 1.00 93.56 87 GLY A N 1
ATOM 677 C CA . GLY A 1 87 ? 9.196 3.367 -10.529 1.00 93.56 87 GLY A CA 1
ATOM 678 C C . GLY A 1 87 ? 9.648 3.750 -11.941 1.00 93.56 87 GLY A C 1
ATOM 679 O O . GLY A 1 87 ? 8.908 4.423 -12.653 1.00 93.56 87 GLY A O 1
ATOM 680 N N . GLY A 1 88 ? 10.807 3.243 -12.376 1.00 93.19 88 GLY A N 1
ATOM 681 C CA . GLY A 1 88 ? 11.353 3.484 -13.716 1.00 93.19 88 GLY A CA 1
ATOM 682 C C . GLY A 1 88 ? 10.651 2.740 -14.861 1.00 93.19 88 GLY A C 1
ATOM 683 O O . GLY A 1 88 ? 10.907 3.043 -16.022 1.00 93.19 88 GLY A O 1
ATOM 684 N N . GLU A 1 89 ? 9.759 1.784 -14.578 1.00 94.81 89 GLU A N 1
ATOM 685 C CA . GLU A 1 89 ? 8.979 1.090 -15.619 1.00 94.81 89 GLU A CA 1
ATOM 686 C C . GLU A 1 89 ? 7.689 1.836 -15.990 1.00 94.81 89 GLU A C 1
ATOM 688 O O . GLU A 1 89 ? 7.010 1.464 -16.944 1.00 94.81 89 GLU A O 1
ATOM 693 N N . LEU A 1 90 ? 7.339 2.886 -15.238 1.00 90.50 90 LEU A N 1
ATOM 694 C CA . LEU A 1 90 ? 6.214 3.787 -15.505 1.00 90.50 90 LEU A CA 1
ATOM 695 C C . LEU A 1 90 ? 4.841 3.086 -15.651 1.00 90.50 90 LEU A C 1
ATOM 697 O O . LEU A 1 90 ? 3.913 3.616 -16.262 1.00 90.50 90 LEU A O 1
ATOM 701 N N . ASN A 1 91 ? 4.678 1.906 -15.045 1.00 92.69 91 ASN A N 1
ATOM 702 C CA . ASN A 1 91 ? 3.480 1.065 -15.142 1.00 92.69 91 ASN A CA 1
ATOM 703 C C . ASN A 1 91 ? 2.322 1.556 -14.249 1.00 92.69 91 ASN A C 1
ATOM 705 O O . ASN A 1 91 ? 1.938 0.916 -13.269 1.00 92.69 91 ASN A O 1
ATOM 709 N N . GLN A 1 92 ? 1.716 2.686 -14.614 1.00 93.88 92 GLN A N 1
ATOM 710 C CA . GLN A 1 92 ? 0.635 3.312 -13.838 1.00 93.88 92 GLN A CA 1
ATOM 711 C C . GLN A 1 92 ? -0.624 2.441 -13.707 1.00 93.88 92 GLN A C 1
ATOM 713 O O . GLN A 1 92 ? -1.316 2.509 -12.695 1.00 93.88 92 GLN A O 1
ATOM 718 N N . TRP A 1 93 ? -0.937 1.595 -14.694 1.00 95.69 93 TRP A N 1
ATOM 719 C CA . TRP A 1 93 ? -2.179 0.810 -14.684 1.00 95.69 93 TRP A CA 1
ATOM 720 C C . TRP A 1 93 ? -2.275 -0.160 -13.491 1.00 95.69 93 TRP A C 1
ATOM 722 O O . TRP A 1 93 ? -3.375 -0.418 -13.006 1.00 95.69 93 TRP A O 1
ATOM 732 N N . ILE A 1 94 ? -1.139 -0.645 -12.977 1.00 97.19 94 ILE A N 1
ATOM 733 C CA . ILE A 1 94 ? -1.089 -1.508 -11.787 1.00 97.19 94 ILE A CA 1
ATOM 734 C C . ILE A 1 94 ? -1.414 -0.710 -10.523 1.00 97.19 94 ILE A C 1
ATOM 736 O O . ILE A 1 94 ? -2.170 -1.192 -9.677 1.00 97.19 94 ILE A O 1
ATOM 740 N N . ALA A 1 95 ? -0.902 0.522 -10.416 1.00 97.19 95 ALA A N 1
ATOM 741 C CA . ALA A 1 95 ? -1.262 1.439 -9.336 1.00 97.19 95 ALA A CA 1
ATOM 742 C C . ALA A 1 95 ? -2.765 1.751 -9.364 1.00 97.19 95 ALA A C 1
ATOM 744 O O . ALA A 1 95 ? -3.426 1.660 -8.332 1.00 97.19 95 ALA A O 1
ATOM 745 N N . LYS A 1 96 ? -3.332 2.002 -10.552 1.00 97.19 96 LYS A N 1
ATOM 746 C CA . LYS A 1 96 ? -4.783 2.185 -10.722 1.00 97.19 96 LYS A CA 1
ATOM 747 C C . LYS A 1 96 ? -5.568 0.976 -10.223 1.00 97.19 96 LYS A C 1
ATOM 749 O O . LYS A 1 96 ? -6.496 1.141 -9.446 1.00 97.19 96 LYS A O 1
ATOM 754 N N . GLN A 1 97 ? -5.154 -0.240 -10.587 1.00 97.62 97 GLN A N 1
ATOM 755 C CA . GLN A 1 97 ? -5.850 -1.463 -10.177 1.00 97.62 97 GLN A CA 1
ATOM 756 C C . GLN A 1 97 ? -5.928 -1.639 -8.651 1.00 97.62 97 GLN A C 1
ATOM 758 O O . GLN A 1 97 ? -6.967 -2.045 -8.121 1.00 97.62 97 GLN A O 1
ATOM 763 N N . VAL A 1 98 ? -4.838 -1.344 -7.935 1.00 98.19 98 VAL A N 1
ATOM 764 C CA . VAL A 1 98 ? -4.823 -1.465 -6.468 1.00 98.19 98 VAL A CA 1
ATOM 765 C C . VAL A 1 98 ? -5.579 -0.313 -5.804 1.00 98.19 98 VAL A C 1
ATOM 767 O O . VAL A 1 98 ? -6.317 -0.554 -4.849 1.00 98.19 98 VAL A O 1
ATOM 770 N N . LEU A 1 99 ? -5.476 0.910 -6.335 1.00 97.94 99 LEU A N 1
ATOM 771 C CA . LEU A 1 99 ? -6.220 2.078 -5.849 1.00 97.94 99 LEU A CA 1
ATOM 772 C C . LEU A 1 99 ? -7.734 1.897 -6.030 1.00 97.94 99 LEU A C 1
ATOM 774 O O .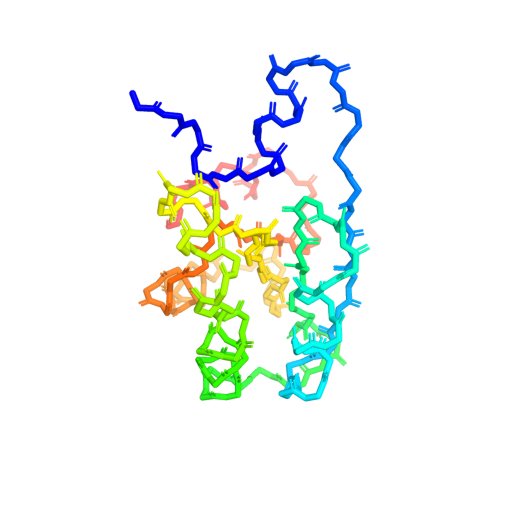 LEU A 1 99 ? -8.483 2.096 -5.076 1.00 97.94 99 LEU A O 1
ATOM 778 N N . ASP A 1 100 ? -8.175 1.408 -7.191 1.00 97.94 100 ASP A N 1
ATOM 779 C CA . ASP A 1 100 ? -9.582 1.083 -7.474 1.00 97.94 100 ASP A CA 1
ATOM 780 C C . ASP A 1 100 ? -10.114 -0.046 -6.575 1.00 97.94 100 ASP A C 1
ATOM 782 O O . ASP A 1 100 ? -11.320 -0.154 -6.347 1.00 97.94 100 ASP A O 1
ATOM 786 N N . SER A 1 101 ? -9.225 -0.881 -6.023 1.00 97.56 101 SER A N 1
ATOM 787 C CA . SER A 1 101 ? -9.597 -1.896 -5.030 1.00 97.56 101 SER A CA 1
ATOM 788 C C . SER A 1 101 ? -9.874 -1.301 -3.642 1.00 97.56 101 SER A C 1
ATOM 790 O O . SER A 1 101 ? -10.504 -1.972 -2.824 1.00 97.56 101 SER A O 1
ATOM 792 N N . GLY A 1 102 ? -9.456 -0.056 -3.380 1.00 96.69 102 GLY A N 1
ATOM 793 C CA . GLY A 1 102 ? -9.759 0.687 -2.151 1.00 96.69 102 GLY A CA 1
ATOM 794 C C . GLY A 1 102 ? -8.581 0.885 -1.193 1.00 96.69 102 GLY A C 1
ATOM 795 O O . GLY A 1 102 ? -8.804 1.203 -0.023 1.00 96.69 102 GLY A O 1
ATOM 796 N N . VAL A 1 103 ? -7.335 0.689 -1.641 1.00 98.19 103 VAL A N 1
ATOM 797 C CA . VAL A 1 103 ? -6.160 1.010 -0.812 1.00 98.19 103 VAL A CA 1
ATOM 798 C C . VAL A 1 103 ? -5.924 2.518 -0.756 1.00 98.19 103 VAL A C 1
ATOM 800 O O . VAL A 1 103 ? -6.286 3.262 -1.661 1.00 98.19 103 VAL A O 1
ATOM 803 N N . TYR A 1 104 ? -5.300 2.978 0.321 1.00 97.75 104 TYR A N 1
ATOM 804 C CA . TYR A 1 104 ? -5.107 4.400 0.614 1.00 97.75 104 TYR A CA 1
ATOM 805 C C . TYR A 1 104 ? -3.714 4.904 0.223 1.00 97.75 104 TYR A C 1
ATOM 807 O O . TYR A 1 104 ? -3.419 6.087 0.402 1.00 97.75 104 TYR A O 1
ATOM 815 N N . GLY A 1 105 ? -2.850 4.017 -0.272 1.00 97.38 105 GLY A N 1
ATOM 816 C CA . GLY A 1 105 ? -1.506 4.360 -0.706 1.00 97.38 105 GLY A CA 1
ATOM 817 C C . GLY A 1 105 ? -0.812 3.226 -1.450 1.00 97.38 105 GLY A C 1
ATOM 818 O O . GLY A 1 105 ? -1.153 2.050 -1.302 1.00 97.38 105 GLY A O 1
ATOM 819 N N . VAL A 1 106 ? 0.184 3.608 -2.244 1.00 98.06 106 VAL A N 1
ATOM 820 C CA . VAL A 1 106 ? 1.022 2.704 -3.033 1.00 98.06 106 VAL A CA 1
ATOM 821 C C . VAL A 1 106 ? 2.481 2.935 -2.656 1.00 98.06 106 VAL A C 1
ATOM 823 O O . VAL A 1 106 ? 2.953 4.071 -2.647 1.00 98.06 106 VAL A O 1
ATOM 826 N N . VAL A 1 107 ? 3.195 1.855 -2.356 1.00 98.06 107 VAL A N 1
ATOM 827 C CA . VAL A 1 107 ? 4.651 1.840 -2.224 1.00 98.06 107 VAL A CA 1
ATOM 828 C C . VAL A 1 107 ? 5.220 1.447 -3.582 1.00 98.06 107 VAL A C 1
ATOM 830 O O . VAL A 1 107 ? 5.031 0.322 -4.040 1.00 98.06 107 VAL A O 1
ATOM 833 N N . TRP A 1 108 ? 5.891 2.392 -4.234 1.00 97.75 108 TRP A N 1
ATOM 834 C CA . TRP A 1 108 ? 6.556 2.175 -5.515 1.00 97.75 108 TRP A CA 1
ATOM 835 C C . TRP A 1 108 ? 7.989 1.693 -5.274 1.00 97.75 108 TRP A C 1
ATOM 837 O O . TRP A 1 108 ? 8.775 2.441 -4.681 1.00 97.75 108 TRP A O 1
ATOM 847 N N . PRO A 1 109 ? 8.357 0.474 -5.697 1.00 97.12 109 PRO A N 1
ATOM 848 C CA . PRO A 1 109 ? 9.730 0.017 -5.573 1.00 97.12 109 PRO A CA 1
ATOM 849 C C . PRO A 1 109 ? 10.642 0.737 -6.573 1.00 97.12 109 PRO A C 1
ATOM 851 O O . PRO A 1 109 ? 10.207 1.228 -7.613 1.00 97.12 109 PRO A O 1
ATOM 854 N N . HIS A 1 110 ? 11.932 0.818 -6.246 1.00 96.38 110 HIS A N 1
ATOM 855 C CA . HIS A 1 110 ? 12.982 1.274 -7.165 1.00 96.38 110 HIS A CA 1
ATOM 856 C C . HIS A 1 110 ? 12.778 2.664 -7.823 1.00 96.38 110 HIS A C 1
ATOM 858 O O . HIS A 1 110 ? 13.251 2.900 -8.934 1.00 96.38 110 HIS A O 1
ATOM 864 N N . VAL A 1 111 ? 12.137 3.620 -7.139 1.00 97.50 111 VAL A N 1
ATOM 865 C CA . VAL A 1 111 ? 12.100 5.037 -7.562 1.00 97.50 111 VAL A CA 1
ATOM 866 C C . VAL A 1 111 ? 13.491 5.651 -7.379 1.00 97.50 111 VAL A C 1
ATOM 868 O O . VAL A 1 111 ? 13.930 5.854 -6.247 1.00 97.50 111 VAL A O 1
ATOM 871 N N . SER A 1 112 ? 14.190 5.936 -8.480 1.00 97.69 112 SER A N 1
ATOM 872 C CA . SER A 1 112 ? 15.595 6.383 -8.445 1.00 97.69 112 SER A CA 1
ATOM 873 C C . SER A 1 112 ? 15.801 7.783 -9.024 1.00 97.69 112 SER A C 1
ATOM 875 O O . SER A 1 112 ? 16.840 8.401 -8.785 1.00 97.69 112 SER A O 1
ATOM 877 N N . THR A 1 113 ? 14.822 8.308 -9.764 1.00 98.06 113 THR A N 1
ATOM 878 C CA . THR A 1 113 ? 14.872 9.657 -10.338 1.00 98.06 113 THR A CA 1
ATOM 879 C C . THR A 1 113 ? 13.681 10.520 -9.914 1.00 98.06 113 THR A C 1
ATOM 881 O O . THR A 1 113 ? 12.638 10.037 -9.471 1.00 98.06 113 THR A O 1
ATOM 884 N N . VAL A 1 114 ? 13.822 11.839 -10.081 1.00 97.94 114 VAL A N 1
ATOM 885 C CA . VAL A 1 114 ? 12.711 12.790 -9.896 1.00 97.94 114 VAL A CA 1
ATOM 886 C C . VAL A 1 114 ? 11.585 12.525 -10.900 1.00 97.94 114 VAL A C 1
ATOM 888 O O . VAL A 1 114 ? 10.421 12.771 -10.594 1.00 97.94 114 VAL A O 1
ATOM 891 N N . GLU A 1 115 ? 11.916 12.042 -12.096 1.00 97.12 115 GLU A N 1
ATOM 892 C CA . GLU A 1 115 ? 10.932 11.716 -13.126 1.00 97.12 115 GLU A CA 1
ATOM 893 C C . GLU A 1 115 ? 10.109 10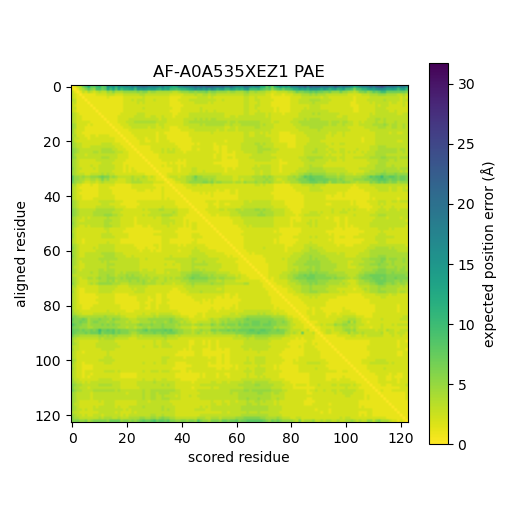.483 -12.739 1.00 97.12 115 GLU A C 1
ATOM 895 O O . GLU A 1 115 ? 8.880 10.556 -12.776 1.00 97.12 115 GLU A O 1
ATOM 900 N N . ASP A 1 116 ? 10.756 9.431 -12.224 1.00 97.31 116 ASP A N 1
ATOM 901 C CA . ASP A 1 116 ? 10.082 8.252 -11.663 1.00 97.31 116 ASP A CA 1
ATOM 902 C C . ASP A 1 116 ? 9.101 8.671 -10.557 1.00 97.31 116 ASP A C 1
ATOM 904 O O . ASP A 1 116 ? 7.943 8.253 -10.541 1.00 97.31 116 ASP A O 1
ATOM 908 N N . ALA A 1 117 ? 9.549 9.544 -9.645 1.00 97.50 117 ALA A N 1
ATOM 909 C CA . ALA A 1 117 ? 8.732 10.027 -8.536 1.00 97.50 117 ALA A CA 1
ATOM 910 C C . ALA A 1 117 ? 7.529 10.848 -9.025 1.00 97.50 117 ALA A C 1
ATOM 912 O O . ALA A 1 117 ? 6.413 10.665 -8.540 1.00 97.50 117 ALA A O 1
ATOM 913 N N . ARG A 1 118 ? 7.725 11.733 -10.011 1.00 96.69 118 ARG A N 1
ATOM 914 C CA . ARG A 1 118 ? 6.628 12.503 -10.621 1.00 96.69 118 ARG A CA 1
ATOM 915 C C . ARG A 1 118 ? 5.621 11.592 -11.310 1.00 96.69 118 ARG A C 1
ATOM 917 O O . ARG A 1 118 ? 4.422 11.817 -11.169 1.00 96.69 118 ARG A O 1
ATOM 924 N N . ASN A 1 119 ? 6.096 10.565 -12.009 1.00 95.25 119 ASN A N 1
ATOM 925 C CA . ASN A 1 119 ? 5.232 9.580 -12.640 1.00 95.25 119 ASN A CA 1
ATOM 926 C C . ASN A 1 119 ? 4.418 8.787 -11.607 1.00 95.25 119 ASN A C 1
ATOM 928 O O . ASN A 1 119 ? 3.213 8.630 -11.782 1.00 95.25 119 ASN A O 1
ATOM 932 N N . ALA A 1 120 ? 5.051 8.340 -10.520 1.00 96.44 120 ALA A N 1
ATOM 933 C CA . ALA A 1 120 ? 4.385 7.622 -9.436 1.00 96.44 120 ALA A CA 1
ATOM 934 C C . ALA A 1 120 ? 3.268 8.451 -8.777 1.00 96.44 120 ALA A C 1
ATOM 936 O O . ALA A 1 120 ? 2.208 7.918 -8.460 1.00 96.44 120 ALA A O 1
ATOM 937 N N . VAL A 1 121 ? 3.488 9.760 -8.601 1.00 95.94 121 VAL A N 1
ATOM 938 C CA . VAL A 1 121 ? 2.492 10.694 -8.044 1.00 95.94 121 VAL A CA 1
ATOM 939 C C . VAL A 1 121 ? 1.339 10.970 -9.018 1.00 95.94 121 VAL A C 1
ATOM 941 O O . VAL A 1 121 ? 0.227 11.241 -8.574 1.00 95.94 121 VAL A O 1
ATOM 944 N N . ALA A 1 122 ? 1.587 10.922 -10.328 1.00 94.12 122 ALA A N 1
ATOM 945 C CA . ALA A 1 122 ? 0.590 11.221 -11.358 1.00 94.12 122 ALA A CA 1
ATOM 946 C C . ALA A 1 122 ? -0.317 10.031 -11.744 1.00 94.12 122 ALA A C 1
ATOM 948 O O . ALA A 1 122 ? -1.245 10.228 -12.532 1.00 94.12 122 ALA A O 1
ATOM 949 N N . ALA A 1 123 ? -0.020 8.823 -11.249 1.00 89.00 123 ALA A N 1
ATOM 950 C CA . ALA A 1 123 ? -0.676 7.565 -11.626 1.00 89.00 123 ALA A CA 1
ATOM 951 C C . ALA A 1 123 ? -2.164 7.472 -11.232 1.00 89.00 123 ALA A C 1
ATOM 953 O O . ALA A 1 123 ? -2.531 7.970 -10.147 1.00 89.00 123 ALA A O 1
#

Solvent-accessible surface area (backbone atoms only — not comparable to full-atom values): 6783 Å² total; per-residue (Å²): 131,81,72,46,50,33,38,59,46,26,50,78,64,80,37,86,57,51,68,48,80,38,65,62,36,53,71,54,27,43,56,50,46,73,64,80,32,25,24,37,31,34,39,21,55,90,42,77,82,47,70,66,43,41,46,49,20,58,60,47,44,62,49,70,67,58,39,63,74,67,74,46,88,46,51,78,40,23,47,26,33,28,47,61,59,38,22,77,67,67,59,39,69,60,55,43,56,50,44,77,65,67,39,81,46,74,45,66,39,74,57,82,48,73,64,23,48,53,51,64,72,71,82

pLDDT: mean 95.87, std 4.22, range [60.28, 98.75]

Secondary structure (DSSP, 8-state):
---S-HHHHHHTTTPPPPEEEE-S-HHHHHHHHTTT-SEEEEE-SSS---HHHHHHHHHHT--HHHHHHHTSSS-SSEEEEE-SS-GGGT-HHHHHHHHHTT-SEEE-TT--SHHHHHHHHH-

Foldseek 3Di:
DDDQQLCVNQVVVVHHFFEEEDALALVVLLVVLPVQGSAYEHEPQPPPPDLVSNLNSVVSSDDPVCCVVVVDPRRSHAYEYEHNDALVVLPCVRVVSNVVSPHPYYDHHHQDDPNSVVSRVVD